Protein AF-A0A1H7X2L5-F1 (afdb_monomer)

Radius of gyration: 27.95 Å; Cα contacts (8 Å, |Δi|>4): 21; chains: 1; bounding box: 57×31×64 Å

Sequence (116 aa):
ENPSLLQDELSLYRYFKTKFSNYIKDVIRHQESLKRKFNQLPYEEISDVGHCLAQASFLDLADYVAYQERLQAVEQQLGKEVKEKLDKVIRGERFEGKKAFLTQIEPFFADFNSNW

Structure (mmCIF, N/CA/C/O backbone):
data_AF-A0A1H7X2L5-F1
#
_entry.id   AF-A0A1H7X2L5-F1
#
loop_
_atom_site.group_PDB
_atom_site.id
_atom_site.type_symbol
_atom_site.label_atom_id
_atom_site.label_alt_id
_atom_site.label_comp_id
_atom_site.label_asym_id
_atom_site.label_entity_id
_atom_site.label_seq_id
_atom_site.pdbx_PDB_ins_code
_atom_site.Cartn_x
_atom_site.Cartn_y
_atom_site.Cartn_z
_atom_site.occupancy
_atom_site.B_iso_or_equiv
_atom_site.auth_seq_id
_atom_site.auth_comp_id
_atom_site.auth_asym_id
_atom_site.auth_atom_id
_atom_site.pdbx_PDB_model_num
ATOM 1 N N . GLU A 1 1 ? 29.162 -15.139 -23.879 1.00 57.19 1 GLU A N 1
ATOM 2 C CA . GLU A 1 1 ? 29.466 -13.698 -23.728 1.00 57.19 1 GLU A CA 1
ATOM 3 C C . GLU A 1 1 ? 30.542 -13.322 -24.739 1.00 57.19 1 GLU A C 1
ATOM 5 O O . GLU A 1 1 ? 31.311 -14.202 -25.100 1.00 57.19 1 GLU A O 1
ATOM 10 N N . ASN A 1 2 ? 30.551 -12.085 -25.253 1.00 62.56 2 ASN A N 1
ATOM 11 C CA . ASN A 1 2 ? 31.495 -11.625 -26.286 1.00 62.56 2 ASN A CA 1
ATOM 12 C C . ASN A 1 2 ? 32.564 -10.709 -25.648 1.00 62.56 2 ASN A C 1
ATOM 14 O O . ASN A 1 2 ? 32.381 -9.490 -25.646 1.00 62.56 2 ASN A O 1
ATOM 18 N N . PRO A 1 3 ? 33.652 -11.266 -25.080 1.00 66.19 3 PRO A N 1
ATOM 19 C CA . PRO A 1 3 ? 34.645 -10.509 -24.307 1.00 66.19 3 PRO A CA 1
ATOM 20 C C . PRO A 1 3 ? 35.434 -9.474 -25.128 1.00 66.19 3 PRO A C 1
ATOM 22 O O . PRO A 1 3 ? 35.973 -8.531 -24.559 1.00 66.19 3 PRO A O 1
ATOM 25 N N . SER A 1 4 ? 35.458 -9.586 -26.459 1.00 67.44 4 SER A N 1
ATOM 26 C CA . SER A 1 4 ? 36.126 -8.630 -27.358 1.00 67.44 4 SER A CA 1
ATOM 27 C C . SER A 1 4 ? 35.401 -7.286 -27.507 1.00 67.44 4 SER A C 1
ATOM 29 O O . SER A 1 4 ? 35.996 -6.320 -27.973 1.00 67.44 4 SER A O 1
ATOM 31 N N . LEU A 1 5 ? 34.133 -7.184 -27.091 1.00 64.38 5 LEU A N 1
ATOM 32 C CA . LEU A 1 5 ? 33.338 -5.954 -27.218 1.00 64.38 5 LEU A CA 1
ATOM 33 C C . LEU A 1 5 ? 33.742 -4.849 -26.233 1.00 64.38 5 LEU A C 1
ATOM 35 O O . LEU A 1 5 ? 33.309 -3.717 -26.400 1.00 64.38 5 LEU A O 1
ATOM 39 N N . LEU A 1 6 ? 34.540 -5.170 -25.212 1.00 66.44 6 LEU A N 1
ATOM 40 C CA . LEU A 1 6 ? 35.003 -4.211 -24.202 1.00 66.44 6 LEU A CA 1
ATOM 41 C C . LEU A 1 6 ? 36.268 -3.449 -24.625 1.00 66.44 6 LEU A C 1
ATOM 43 O O . LEU A 1 6 ? 36.664 -2.513 -23.940 1.00 66.44 6 LEU A O 1
ATOM 47 N N . GLN A 1 7 ? 36.911 -3.857 -25.722 1.00 73.69 7 GLN A N 1
ATOM 48 C CA . GLN A 1 7 ? 38.165 -3.261 -26.196 1.00 73.69 7 GLN A CA 1
ATOM 49 C C . GLN A 1 7 ? 37.958 -2.109 -27.190 1.00 73.69 7 GLN A C 1
ATOM 51 O O . GLN A 1 7 ? 38.862 -1.297 -27.357 1.00 73.69 7 GLN A O 1
ATOM 56 N N . ASP A 1 8 ? 36.790 -2.023 -27.835 1.00 80.75 8 ASP A N 1
ATOM 57 C CA . ASP A 1 8 ? 36.452 -0.974 -28.805 1.00 80.75 8 ASP A CA 1
ATOM 58 C C . ASP A 1 8 ? 35.128 -0.293 -28.429 1.00 80.75 8 ASP A C 1
ATOM 60 O O . ASP A 1 8 ? 34.056 -0.906 -28.473 1.00 80.75 8 ASP A O 1
ATOM 64 N N . GLU A 1 9 ? 35.199 0.995 -28.084 1.00 79.94 9 GLU A N 1
ATOM 65 C CA . GLU A 1 9 ? 34.050 1.799 -27.655 1.00 79.94 9 GLU A CA 1
ATOM 66 C C . GLU A 1 9 ? 32.951 1.885 -28.726 1.00 79.94 9 GLU A C 1
ATOM 68 O O . GLU A 1 9 ? 31.759 1.860 -28.400 1.00 79.94 9 GLU A O 1
ATOM 73 N N . LEU A 1 10 ? 33.314 1.929 -30.014 1.00 84.44 10 LEU A N 1
ATOM 74 C CA . LEU A 1 10 ? 32.335 2.000 -31.104 1.00 84.44 10 LEU A CA 1
ATOM 75 C C . LEU A 1 10 ? 31.555 0.689 -31.243 1.00 84.44 10 LEU A C 1
ATOM 77 O O . LEU A 1 10 ? 30.334 0.701 -31.451 1.00 84.44 10 LEU A O 1
ATOM 81 N N . SER A 1 11 ? 32.239 -0.445 -31.103 1.00 81.38 11 SER A N 1
ATOM 82 C CA . SER A 1 11 ? 31.616 -1.769 -31.085 1.00 81.38 11 SER A CA 1
ATOM 83 C C . SER A 1 11 ? 30.739 -1.969 -29.850 1.00 81.38 11 SER A C 1
ATOM 85 O O . SER A 1 11 ? 29.620 -2.482 -29.978 1.00 81.38 1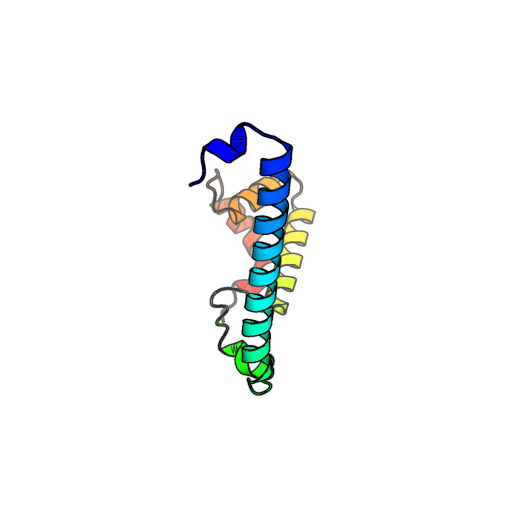1 SER A O 1
ATOM 87 N N . LEU A 1 12 ? 31.176 -1.487 -28.681 1.00 85.81 12 LEU A N 1
ATOM 88 C CA . LEU A 1 12 ? 30.380 -1.503 -27.455 1.00 85.81 12 LEU A CA 1
ATOM 89 C C . LEU A 1 12 ? 29.093 -0.689 -27.611 1.00 85.81 12 LEU A C 1
ATOM 91 O O . LEU A 1 12 ? 28.010 -1.185 -27.299 1.00 85.81 12 LEU A O 1
ATOM 95 N N . TYR A 1 13 ? 29.183 0.527 -28.157 1.00 87.06 13 TYR A N 1
ATOM 96 C CA . TYR A 1 13 ? 28.024 1.391 -28.380 1.00 87.06 13 TYR A CA 1
ATOM 97 C C . TYR A 1 13 ? 27.005 0.750 -29.330 1.00 87.06 13 TYR A C 1
ATOM 99 O O . TYR A 1 13 ? 25.804 0.729 -29.048 1.00 87.06 13 TYR A O 1
ATOM 107 N N . ARG A 1 14 ? 27.466 0.171 -30.447 1.00 86.56 14 ARG A N 1
ATOM 108 C CA . ARG A 1 14 ? 26.595 -0.535 -31.405 1.00 86.56 14 ARG A CA 1
ATOM 109 C C . ARG A 1 14 ? 25.908 -1.737 -30.763 1.00 86.56 14 ARG A C 1
ATOM 111 O O . ARG A 1 14 ? 24.705 -1.941 -30.966 1.00 86.56 14 ARG A O 1
ATOM 118 N N . TYR A 1 15 ? 26.651 -2.509 -29.973 1.00 88.31 15 TYR A N 1
ATOM 119 C CA . TYR A 1 15 ? 26.116 -3.654 -29.248 1.00 88.31 15 TYR A CA 1
ATOM 120 C C . TYR A 1 15 ? 25.080 -3.226 -28.204 1.00 88.31 15 TYR A C 1
ATOM 122 O O . TYR A 1 15 ? 23.965 -3.752 -28.205 1.00 88.31 15 TYR A O 1
ATOM 130 N N . PHE A 1 16 ? 25.403 -2.226 -27.378 1.00 89.50 16 PHE A N 1
ATOM 131 C CA . PHE A 1 16 ? 24.502 -1.662 -26.377 1.00 89.50 16 PHE A CA 1
ATOM 132 C C . PHE A 1 16 ? 23.221 -1.140 -27.019 1.00 89.50 16 PHE A C 1
ATOM 134 O O . PHE A 1 16 ? 22.132 -1.568 -26.641 1.00 89.50 16 PHE A O 1
ATOM 141 N N . LYS A 1 17 ? 23.335 -0.294 -28.050 1.00 93.69 17 LYS A N 1
ATOM 142 C CA . LYS A 1 17 ? 22.184 0.252 -28.780 1.00 93.69 17 LYS A CA 1
ATOM 143 C C . LYS A 1 17 ? 21.261 -0.864 -29.257 1.00 93.69 17 LYS A C 1
ATOM 145 O O . LYS A 1 17 ? 20.047 -0.771 -29.091 1.00 93.69 17 LYS A O 1
ATOM 150 N N . THR A 1 18 ? 21.830 -1.925 -29.824 1.00 94.50 18 THR A N 1
ATOM 151 C CA . THR A 1 18 ? 21.064 -3.053 -30.363 1.00 94.50 18 THR A CA 1
ATOM 152 C C . THR A 1 18 ? 20.389 -3.855 -29.252 1.00 94.50 18 THR A C 1
ATOM 154 O O . THR A 1 18 ? 19.180 -4.078 -29.304 1.00 94.50 18 THR A O 1
ATOM 157 N N . LYS A 1 19 ? 21.140 -4.258 -28.221 1.00 93.44 19 LYS A N 1
ATOM 158 C CA . LYS A 1 19 ? 20.613 -5.038 -27.093 1.00 93.44 19 LYS A CA 1
ATOM 159 C C . LYS A 1 19 ? 19.554 -4.274 -26.310 1.00 93.44 19 LYS A C 1
ATOM 161 O O . LYS A 1 19 ? 18.498 -4.835 -26.039 1.00 93.44 19 LYS A O 1
ATOM 166 N N . PHE A 1 20 ? 19.802 -3.003 -26.013 1.00 94.19 20 PHE A N 1
ATOM 167 C CA . PHE A 1 20 ? 18.862 -2.148 -25.301 1.00 94.19 20 PHE A CA 1
ATOM 168 C C . PHE A 1 20 ? 17.586 -1.916 -26.116 1.00 94.19 20 PHE A C 1
ATOM 170 O O . PHE A 1 20 ? 16.486 -2.110 -25.609 1.00 94.19 20 PHE A O 1
ATOM 177 N N . SER A 1 21 ? 17.712 -1.599 -27.410 1.00 95.50 21 SER A N 1
ATOM 178 C CA . SER A 1 21 ? 16.541 -1.422 -28.282 1.00 95.50 21 SER A CA 1
ATOM 179 C C . SER A 1 21 ? 15.696 -2.693 -28.380 1.00 95.50 21 SER A C 1
ATOM 181 O O . SER A 1 21 ? 14.469 -2.616 -28.409 1.00 95.50 21 SER A O 1
ATOM 183 N N . ASN A 1 22 ? 16.337 -3.863 -28.437 1.00 95.44 22 ASN A N 1
ATOM 184 C CA . ASN A 1 22 ? 15.633 -5.143 -28.459 1.00 95.44 22 ASN A CA 1
ATOM 185 C C . ASN A 1 22 ? 14.946 -5.426 -27.122 1.00 95.44 22 ASN A C 1
ATOM 187 O O . ASN A 1 22 ? 13.767 -5.755 -27.122 1.00 95.44 22 ASN A O 1
ATOM 191 N N . TYR A 1 23 ? 15.636 -5.195 -26.005 1.00 96.44 23 TYR A N 1
ATOM 192 C CA . TYR A 1 23 ? 15.058 -5.321 -24.670 1.00 96.44 23 TYR A CA 1
ATOM 193 C C . TYR A 1 23 ? 13.791 -4.469 -24.511 1.00 96.44 23 TYR A C 1
ATOM 195 O O . TYR A 1 23 ? 12.747 -4.996 -24.143 1.00 96.44 23 TYR A O 1
ATOM 203 N N . ILE A 1 24 ? 13.839 -3.180 -24.869 1.00 97.06 24 ILE A N 1
ATOM 204 C CA . ILE A 1 24 ? 12.668 -2.294 -24.779 1.00 97.06 24 ILE A CA 1
ATOM 205 C C . ILE A 1 24 ? 11.515 -2.805 -25.649 1.00 97.06 24 ILE A C 1
ATOM 207 O O . ILE A 1 24 ? 10.372 -2.850 -25.197 1.00 97.06 24 ILE A O 1
ATOM 211 N N . LYS A 1 25 ? 11.801 -3.238 -26.884 1.00 96.94 25 LYS A N 1
ATOM 212 C CA . LYS A 1 25 ? 10.779 -3.822 -27.766 1.00 96.94 25 LYS A CA 1
ATOM 213 C C . LYS A 1 25 ? 10.147 -5.069 -27.154 1.00 96.94 25 LYS A C 1
ATOM 215 O O . LYS A 1 25 ? 8.937 -5.239 -27.268 1.00 96.94 25 LYS A O 1
ATOM 220 N N . ASP A 1 26 ? 10.935 -5.926 -26.519 1.00 96.94 26 ASP A N 1
ATOM 221 C CA . ASP A 1 26 ? 10.434 -7.155 -25.906 1.00 96.94 26 ASP A CA 1
ATOM 222 C C . ASP A 1 26 ? 9.602 -6.870 -24.653 1.00 96.94 26 ASP A C 1
ATOM 224 O O . ASP A 1 26 ? 8.534 -7.461 -24.494 1.00 96.94 26 ASP A O 1
ATOM 228 N N . VAL A 1 27 ? 10.004 -5.894 -23.833 1.00 97.06 27 VAL A N 1
ATOM 229 C CA . VAL A 1 27 ? 9.200 -5.406 -22.701 1.00 97.06 27 VAL A CA 1
ATOM 230 C C . VAL A 1 27 ? 7.847 -4.880 -23.182 1.00 97.06 27 VAL A C 1
ATOM 232 O O . VAL A 1 27 ? 6.812 -5.288 -22.656 1.00 97.06 27 VAL A O 1
ATOM 235 N N . ILE A 1 28 ? 7.827 -4.041 -24.223 1.00 96.44 28 ILE A N 1
ATOM 236 C CA . ILE A 1 28 ? 6.579 -3.498 -24.781 1.00 96.44 28 ILE A CA 1
ATOM 237 C C . ILE A 1 28 ? 5.709 -4.622 -25.356 1.00 96.44 28 ILE A C 1
ATOM 239 O O . ILE A 1 28 ? 4.509 -4.666 -25.099 1.00 96.44 28 ILE A O 1
ATOM 243 N N . ARG A 1 29 ? 6.291 -5.575 -26.096 1.00 94.62 29 ARG A N 1
ATOM 244 C CA . ARG A 1 29 ? 5.546 -6.738 -26.612 1.00 94.62 29 ARG A CA 1
ATOM 245 C C . ARG A 1 29 ? 4.950 -7.581 -25.491 1.00 94.62 29 ARG A C 1
ATOM 247 O O . ARG A 1 29 ? 3.834 -8.073 -25.644 1.00 94.62 29 ARG A O 1
ATOM 254 N N . HIS A 1 30 ? 5.675 -7.757 -24.389 1.00 96.19 30 HIS A N 1
ATOM 255 C CA . HIS A 1 30 ? 5.186 -8.482 -23.223 1.00 96.19 30 HIS A CA 1
ATOM 256 C C . HIS A 1 30 ? 4.006 -7.753 -22.568 1.00 96.19 30 HIS A C 1
ATOM 258 O O . HIS A 1 30 ? 2.961 -8.366 -22.356 1.00 96.19 30 HIS A O 1
ATOM 264 N N . GLN A 1 31 ? 4.130 -6.444 -22.336 1.00 95.69 31 GLN A N 1
ATOM 265 C CA . GLN A 1 31 ? 3.049 -5.608 -21.803 1.00 95.69 31 GLN A CA 1
ATOM 266 C C . GLN A 1 31 ? 1.811 -5.635 -22.707 1.00 95.69 31 GLN A C 1
ATOM 268 O O . GLN A 1 31 ? 0.704 -5.859 -22.229 1.00 95.69 31 GLN A O 1
ATOM 273 N N . GLU A 1 32 ? 1.989 -5.496 -24.021 1.00 94.00 32 GLU A N 1
ATOM 274 C CA . GLU A 1 32 ? 0.892 -5.572 -24.989 1.00 94.00 32 GLU A CA 1
ATOM 275 C C . GLU A 1 32 ? 0.254 -6.965 -25.039 1.00 94.00 32 GLU A C 1
ATOM 277 O O . GLU A 1 32 ? -0.959 -7.086 -25.189 1.00 94.00 32 GLU A O 1
ATOM 282 N N . SER A 1 33 ? 1.037 -8.034 -24.871 1.00 93.31 33 SER A N 1
ATOM 283 C CA . SER A 1 33 ? 0.504 -9.396 -24.752 1.00 93.31 33 SER A CA 1
ATOM 284 C C . SER A 1 33 ? -0.382 -9.546 -23.513 1.00 93.31 33 SER A C 1
ATOM 286 O O . SER A 1 33 ? -1.486 -10.083 -23.610 1.00 93.31 33 SER A O 1
ATOM 288 N N . LEU A 1 34 ? 0.051 -9.016 -22.364 1.00 92.44 34 LEU A N 1
ATOM 289 C CA . LEU A 1 34 ? -0.763 -8.987 -21.146 1.00 92.44 34 LEU A CA 1
ATOM 290 C C . LEU A 1 34 ? -2.028 -8.148 -21.341 1.00 92.44 34 LEU A C 1
ATOM 292 O O . LEU A 1 34 ? -3.123 -8.616 -21.043 1.00 92.44 34 LEU A O 1
ATOM 296 N N . LYS A 1 35 ? -1.902 -6.954 -21.923 1.00 91.94 35 LYS A N 1
ATOM 297 C CA . LYS A 1 35 ? -3.035 -6.073 -22.220 1.00 91.94 35 LYS A CA 1
ATOM 298 C C . LYS A 1 35 ? -4.055 -6.737 -23.144 1.00 91.94 35 LYS A C 1
ATOM 300 O O . LYS A 1 35 ? -5.247 -6.617 -22.906 1.00 91.94 35 LYS A O 1
ATOM 305 N N . ARG A 1 36 ? -3.620 -7.484 -24.165 1.00 92.12 36 ARG A N 1
ATOM 306 C CA . ARG A 1 36 ? -4.530 -8.251 -25.038 1.00 92.12 36 ARG A CA 1
ATOM 307 C C . ARG A 1 36 ? -5.290 -9.327 -24.280 1.00 92.12 36 ARG A C 1
ATOM 309 O O . ARG A 1 36 ? -6.474 -9.488 -24.542 1.00 92.12 36 ARG A O 1
ATOM 316 N N . LYS A 1 37 ? -4.632 -10.036 -23.357 1.00 90.25 37 LYS A N 1
ATOM 317 C CA . LYS A 1 37 ? -5.314 -11.006 -22.489 1.00 90.25 37 LYS A CA 1
ATOM 318 C C . LYS A 1 37 ? -6.378 -10.311 -21.645 1.00 90.25 37 LYS A C 1
ATOM 320 O O . LYS A 1 37 ? -7.506 -10.774 -21.640 1.00 90.25 37 LYS A O 1
ATOM 325 N N . PHE A 1 38 ? -6.048 -9.174 -21.029 1.00 84.38 38 PHE A N 1
ATOM 326 C CA . PHE A 1 38 ? -7.016 -8.372 -20.275 1.00 84.38 38 PHE A CA 1
ATOM 327 C C . PHE A 1 38 ? -8.174 -7.865 -21.143 1.00 84.38 38 PHE A C 1
ATOM 329 O O . PHE A 1 38 ? -9.319 -7.984 -20.742 1.00 84.38 38 PHE A O 1
ATOM 336 N N . ASN A 1 39 ? -7.905 -7.376 -22.355 1.00 86.56 39 ASN A N 1
ATOM 337 C CA . ASN A 1 39 ? -8.945 -6.896 -23.272 1.00 86.56 39 ASN A CA 1
ATOM 338 C C . ASN A 1 39 ? -9.878 -8.008 -23.787 1.00 86.56 39 ASN A C 1
ATOM 340 O O . ASN A 1 39 ? -10.939 -7.701 -24.322 1.00 86.56 39 ASN A O 1
ATOM 344 N N . GLN A 1 40 ? -9.462 -9.276 -23.710 1.00 87.94 40 GLN A N 1
ATOM 345 C CA . GLN A 1 40 ? -10.306 -10.429 -24.043 1.00 87.94 40 GLN A CA 1
ATOM 346 C C . GLN A 1 40 ? -11.174 -10.877 -22.866 1.00 87.94 40 GLN A C 1
ATOM 348 O O . GLN A 1 40 ? -12.121 -11.633 -23.082 1.00 87.94 40 GLN A O 1
ATOM 353 N N . LEU A 1 41 ? -10.846 -10.455 -21.641 1.00 83.81 41 LEU A N 1
ATOM 354 C CA . LEU A 1 41 ? -11.677 -10.746 -20.484 1.00 83.81 41 LEU A CA 1
ATOM 355 C C . LEU A 1 41 ? -12.980 -9.944 -20.587 1.00 83.81 41 LEU A C 1
ATOM 357 O O . LEU A 1 41 ? -12.965 -8.804 -21.066 1.00 83.81 41 LEU A O 1
ATOM 361 N N . PRO A 1 42 ? -14.112 -10.528 -20.165 1.00 82.56 42 PRO A N 1
ATOM 362 C CA . PRO A 1 42 ? -15.334 -9.763 -20.007 1.00 82.56 42 PRO A CA 1
ATOM 363 C C . PRO A 1 42 ? -15.101 -8.635 -19.001 1.00 82.56 42 PRO A C 1
ATOM 365 O O . PRO A 1 42 ? -14.262 -8.735 -18.106 1.00 82.56 42 PRO A O 1
ATOM 368 N N . TYR A 1 43 ? -15.848 -7.549 -19.166 1.00 81.12 43 TYR A N 1
ATOM 369 C CA . TYR A 1 43 ? -15.875 -6.507 -18.157 1.00 81.12 43 TYR A CA 1
ATOM 370 C C . TYR A 1 43 ? -16.469 -7.081 -16.866 1.00 81.12 43 TYR A C 1
ATOM 372 O O . TYR A 1 43 ? -17.593 -7.582 -16.874 1.00 81.12 43 TYR A O 1
ATOM 380 N N . GLU A 1 44 ? -15.698 -7.014 -15.787 1.00 78.88 44 GLU A N 1
ATOM 381 C CA . GLU A 1 44 ? -16.133 -7.342 -14.434 1.00 78.88 44 GLU A CA 1
ATOM 382 C C . GLU A 1 44 ? -16.148 -6.048 -13.618 1.00 78.88 44 GLU A C 1
ATOM 384 O O . GLU A 1 44 ? -15.163 -5.301 -13.602 1.00 78.88 44 GLU A O 1
ATOM 389 N N . GLU A 1 45 ? -17.273 -5.771 -12.959 1.00 79.38 45 GLU A N 1
ATOM 390 C CA . GLU A 1 45 ? -17.386 -4.635 -12.051 1.00 79.38 45 GLU A CA 1
ATOM 391 C C . GLU A 1 45 ? -16.514 -4.874 -10.820 1.00 79.38 45 GLU A C 1
ATOM 393 O O . GLU A 1 45 ? -16.576 -5.922 -10.176 1.00 79.38 45 GLU A O 1
ATOM 398 N N . ILE A 1 46 ? -15.710 -3.878 -10.452 1.00 74.06 46 ILE A N 1
ATOM 399 C CA . ILE A 1 46 ? -14.795 -3.990 -9.306 1.00 74.06 46 ILE A CA 1
ATOM 400 C C . ILE A 1 46 ? -15.581 -4.222 -8.005 1.00 74.06 46 ILE A C 1
ATOM 402 O O . ILE A 1 46 ? -15.088 -4.908 -7.110 1.00 74.06 46 ILE A O 1
ATOM 406 N N . SER A 1 47 ? -16.815 -3.715 -7.907 1.00 71.50 47 SER A N 1
ATOM 407 C CA . SER A 1 47 ? -17.718 -3.987 -6.781 1.00 71.50 47 SER A CA 1
ATOM 408 C C . SER A 1 47 ? -18.077 -5.466 -6.656 1.00 71.50 47 SER A C 1
ATOM 410 O O . SER A 1 47 ? -18.164 -5.980 -5.541 1.00 71.50 47 SER A O 1
ATOM 412 N N . ASP A 1 48 ? -18.227 -6.162 -7.784 1.00 72.38 48 ASP A N 1
ATOM 413 C CA . ASP A 1 48 ? -18.645 -7.562 -7.822 1.00 72.38 48 ASP A CA 1
ATOM 414 C C . ASP A 1 48 ? -17.516 -8.487 -7.379 1.00 72.38 48 ASP A C 1
ATOM 416 O O . ASP A 1 48 ? -17.784 -9.519 -6.780 1.00 72.38 48 ASP A O 1
ATOM 420 N N . VAL A 1 49 ? -16.253 -8.105 -7.592 1.00 71.00 49 VAL A N 1
ATOM 421 C CA . VAL A 1 49 ? -15.066 -8.864 -7.145 1.00 71.00 49 VAL A CA 1
ATOM 422 C C . VAL A 1 49 ? -14.457 -8.320 -5.849 1.00 71.00 49 VAL A C 1
ATOM 424 O O . VAL A 1 49 ? -13.563 -8.942 -5.274 1.00 71.00 49 VAL A O 1
ATOM 427 N N . GLY A 1 50 ? -14.946 -7.183 -5.347 1.00 67.62 50 GLY A N 1
ATOM 428 C CA . GLY A 1 50 ? -14.427 -6.521 -4.148 1.00 67.62 50 GLY A CA 1
ATOM 429 C C . GLY A 1 50 ? -14.501 -7.391 -2.893 1.00 67.62 50 GLY A C 1
ATOM 430 O O . GLY A 1 50 ? -13.607 -7.335 -2.059 1.00 67.62 50 GLY A O 1
ATOM 431 N N . HIS A 1 51 ? -15.497 -8.274 -2.797 1.00 68.06 51 HIS A N 1
ATOM 432 C CA . HIS A 1 51 ? -15.619 -9.232 -1.694 1.00 68.06 51 HIS A CA 1
ATOM 433 C C . HIS A 1 51 ? -14.591 -10.382 -1.759 1.00 68.06 51 HIS A C 1
ATOM 435 O O . HIS A 1 51 ? -14.252 -10.964 -0.729 1.00 68.06 51 HIS A O 1
ATOM 441 N N . CYS A 1 52 ? -14.082 -10.714 -2.954 1.00 65.69 52 CYS A N 1
ATOM 442 C CA . CYS A 1 52 ? -13.021 -11.711 -3.149 1.00 65.69 52 CYS A CA 1
ATOM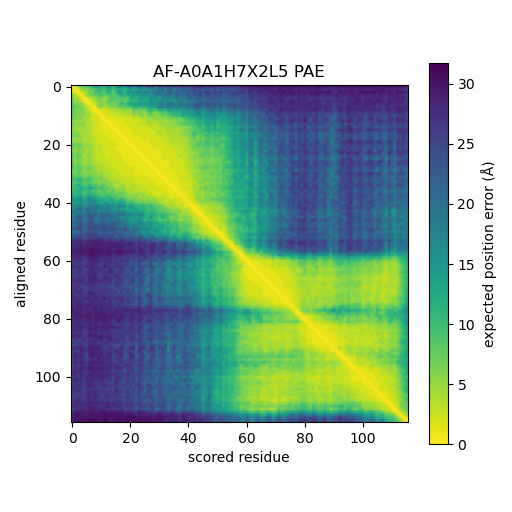 443 C C . CYS A 1 52 ? -11.651 -11.173 -2.727 1.00 65.69 52 CYS A C 1
ATOM 445 O O . CYS A 1 52 ? -10.759 -11.944 -2.361 1.00 65.69 52 CYS A O 1
ATOM 447 N N . LEU A 1 53 ? -11.482 -9.849 -2.758 1.00 63.84 53 LEU A N 1
ATOM 448 C CA . LEU A 1 53 ? -10.388 -9.168 -2.086 1.00 63.84 53 LEU A CA 1
ATOM 449 C C . LEU A 1 53 ? -10.699 -9.188 -0.592 1.00 63.84 53 LEU A C 1
ATOM 451 O O . LEU A 1 53 ? -11.147 -8.201 -0.020 1.00 63.84 53 LEU A O 1
ATOM 455 N N . ALA A 1 54 ? -10.486 -10.337 0.046 1.00 55.47 54 ALA A N 1
ATOM 456 C CA . ALA A 1 54 ? -10.527 -10.436 1.492 1.00 55.47 54 ALA A CA 1
ATOM 457 C C . ALA A 1 54 ? -9.457 -9.495 2.067 1.00 55.47 54 ALA A C 1
ATOM 459 O O . ALA A 1 54 ? -8.304 -9.881 2.269 1.00 55.47 54 ALA A O 1
ATOM 460 N N . GLN A 1 55 ? -9.823 -8.243 2.339 1.00 56.94 55 GLN A N 1
ATOM 461 C CA . GLN A 1 55 ? -9.099 -7.379 3.255 1.00 56.94 55 GLN A CA 1
ATOM 462 C C . GLN A 1 55 ? -9.336 -7.956 4.649 1.00 56.94 55 GLN A C 1
ATOM 464 O O . GLN A 1 55 ? -10.102 -7.442 5.447 1.00 56.94 55 GLN A O 1
ATOM 469 N N . ALA A 1 56 ? -8.676 -9.078 4.939 1.00 54.12 56 ALA A N 1
ATOM 470 C CA . ALA A 1 56 ? -8.816 -9.816 6.189 1.00 54.12 56 ALA A CA 1
ATOM 471 C C . ALA A 1 56 ? -8.371 -9.009 7.430 1.00 54.12 56 ALA A C 1
ATOM 473 O O . ALA A 1 56 ? -8.389 -9.533 8.539 1.00 54.12 56 ALA A O 1
ATOM 474 N N . SER A 1 57 ? -7.936 -7.755 7.263 1.00 55.22 57 SER A N 1
ATOM 475 C CA . SER A 1 57 ? -7.404 -6.931 8.347 1.00 55.22 57 SER A CA 1
ATOM 476 C C . SER A 1 57 ? -7.452 -5.419 8.105 1.00 55.22 57 SER A C 1
ATOM 478 O O . SER A 1 57 ? -6.807 -4.687 8.855 1.00 55.22 57 SER A O 1
ATOM 480 N N . PHE A 1 58 ? -8.108 -4.925 7.051 1.00 55.91 58 PHE A N 1
ATOM 481 C CA . PHE A 1 58 ? -8.210 -3.479 6.846 1.00 55.91 58 PHE A CA 1
ATOM 482 C C . PHE A 1 58 ? -9.591 -3.049 7.322 1.00 55.91 58 PHE A C 1
ATOM 484 O O . PHE A 1 58 ? -10.588 -3.560 6.822 1.00 55.91 58 PHE A O 1
ATOM 491 N N . LEU A 1 59 ? -9.621 -2.180 8.334 1.00 61.44 59 LEU A N 1
ATOM 492 C CA . LEU A 1 59 ? -10.820 -1.453 8.750 1.00 61.44 59 LEU A CA 1
ATOM 493 C C . LEU A 1 59 ? -11.578 -0.965 7.507 1.00 61.44 59 LEU A C 1
ATOM 495 O O . LEU A 1 59 ? -10.937 -0.536 6.541 1.00 61.44 59 LEU A O 1
ATOM 499 N N . ASP A 1 60 ? -12.914 -1.010 7.536 1.00 71.44 60 ASP A N 1
ATOM 500 C CA . ASP A 1 60 ? -13.710 -0.328 6.514 1.00 71.44 60 ASP A CA 1
ATOM 501 C C . ASP A 1 60 ? -13.250 1.137 6.424 1.00 71.44 60 ASP A C 1
ATOM 503 O O . ASP A 1 60 ? -12.749 1.704 7.398 1.00 71.44 60 ASP A O 1
ATOM 507 N N . LEU A 1 61 ? -13.375 1.771 5.258 1.00 76.00 61 LEU A N 1
ATOM 508 C CA . LEU A 1 61 ? -12.895 3.137 5.051 1.00 76.00 61 LEU A CA 1
ATOM 509 C C . LEU A 1 61 ? -13.472 4.096 6.102 1.00 76.00 61 LEU A C 1
ATOM 511 O O . LEU A 1 61 ? -12.756 4.966 6.598 1.00 76.00 61 LEU A O 1
ATOM 515 N N . ALA A 1 62 ? -14.743 3.908 6.465 1.00 77.06 62 ALA A N 1
ATOM 516 C CA . ALA A 1 62 ? -15.399 4.665 7.522 1.00 77.06 62 ALA A CA 1
ATOM 517 C C . ALA A 1 62 ? -14.719 4.455 8.885 1.00 77.06 62 ALA A C 1
ATOM 519 O O . ALA A 1 62 ? -14.373 5.429 9.559 1.00 77.06 62 ALA A O 1
ATOM 520 N N . ASP A 1 63 ? -14.448 3.203 9.252 1.00 79.12 63 ASP A N 1
ATOM 521 C CA . ASP A 1 63 ? -13.795 2.863 10.515 1.00 79.12 63 ASP A CA 1
ATOM 522 C C . ASP A 1 63 ? -12.338 3.355 10.554 1.00 79.12 63 ASP A C 1
ATOM 524 O O . ASP A 1 63 ? -11.859 3.824 11.587 1.00 79.12 63 ASP A O 1
ATOM 528 N N . TYR A 1 64 ? -11.630 3.312 9.421 1.00 81.44 64 TYR A N 1
ATOM 529 C CA . TYR A 1 64 ? -10.272 3.840 9.290 1.00 81.44 64 TYR A CA 1
ATOM 530 C C . TYR A 1 64 ? -10.229 5.360 9.492 1.00 81.44 64 TYR A C 1
ATOM 532 O O . TYR A 1 64 ? -9.347 5.871 10.189 1.00 81.44 64 TYR A O 1
ATOM 540 N N . VAL A 1 65 ? -11.181 6.090 8.902 1.00 84.38 65 VAL A N 1
ATOM 541 C CA . VAL A 1 65 ? -11.297 7.545 9.074 1.00 84.38 65 VAL A CA 1
ATOM 542 C C . VAL A 1 65 ? -11.630 7.884 10.526 1.00 84.38 65 VAL A C 1
ATOM 544 O O . VAL A 1 65 ? -10.937 8.707 11.125 1.00 84.38 65 VAL A O 1
ATOM 547 N N . ALA A 1 66 ? -12.601 7.194 11.128 1.00 85.19 66 ALA A N 1
ATOM 548 C CA . ALA A 1 66 ? -12.940 7.373 12.539 1.00 85.19 66 ALA A CA 1
ATOM 549 C C . ALA A 1 66 ? -11.731 7.099 13.454 1.00 85.19 66 ALA A C 1
ATOM 551 O O . ALA A 1 66 ? -11.462 7.846 14.397 1.00 85.19 66 ALA A O 1
ATOM 552 N N . TYR A 1 67 ? -10.946 6.062 13.151 1.00 83.94 67 TYR A N 1
ATOM 553 C CA . TYR A 1 67 ? -9.737 5.725 13.899 1.00 83.94 67 TYR A CA 1
ATOM 554 C C . TYR A 1 67 ? -8.663 6.824 13.804 1.00 83.94 67 TYR A C 1
ATOM 556 O O . TYR A 1 67 ? -8.071 7.207 14.817 1.00 83.94 67 TYR A O 1
ATOM 564 N N . GLN A 1 68 ? -8.443 7.378 12.608 1.00 85.94 68 GLN A N 1
ATOM 565 C CA . GLN A 1 68 ? -7.532 8.508 12.383 1.00 85.94 68 GLN A CA 1
ATOM 566 C C . GLN A 1 68 ? -7.951 9.758 13.170 1.00 85.94 68 GLN A C 1
ATOM 568 O O . GLN A 1 68 ? -7.107 10.393 13.804 1.00 85.94 68 GLN A O 1
ATOM 573 N N . GLU A 1 69 ? -9.242 10.095 13.182 1.00 86.69 69 GLU A N 1
ATOM 574 C CA . GLU A 1 69 ? -9.763 11.236 13.944 1.00 86.69 69 GLU A CA 1
ATOM 575 C C . GLU A 1 69 ? -9.527 11.073 15.451 1.00 86.69 69 GLU A C 1
ATOM 577 O O . GLU A 1 69 ? -9.089 12.012 16.126 1.00 86.69 69 GLU A O 1
ATOM 582 N N . ARG A 1 70 ? -9.739 9.864 15.992 1.00 85.81 70 ARG A N 1
ATOM 583 C CA . ARG A 1 70 ? -9.456 9.576 17.407 1.00 85.81 70 ARG A CA 1
ATOM 584 C C . ARG A 1 70 ? -7.969 9.680 17.735 1.00 85.81 70 ARG A C 1
ATOM 586 O O . ARG A 1 70 ? -7.626 10.267 18.761 1.00 85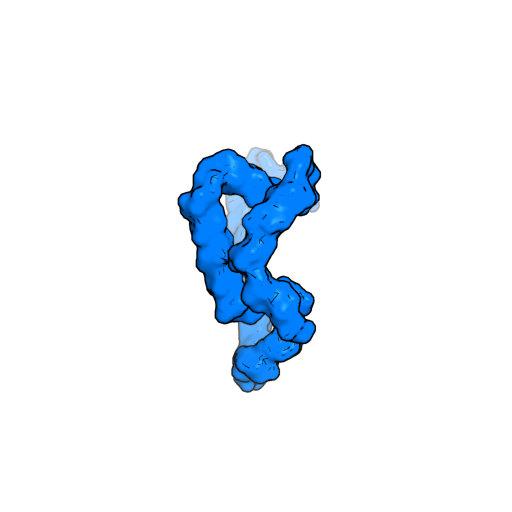.81 70 ARG A O 1
ATOM 593 N N . LEU A 1 71 ? -7.081 9.189 16.867 1.00 85.38 71 LEU A N 1
ATOM 594 C CA . LEU A 1 71 ? -5.633 9.352 17.049 1.00 85.38 71 LEU A CA 1
ATOM 595 C C . LEU A 1 71 ? -5.228 10.829 17.100 1.00 85.38 71 LEU A C 1
ATOM 597 O O . LEU A 1 71 ? -4.468 11.226 17.983 1.00 85.38 71 LEU A O 1
ATOM 601 N N . GLN A 1 72 ? -5.775 11.658 16.210 1.00 85.88 72 GLN A N 1
ATOM 602 C CA . GLN A 1 72 ? -5.503 13.096 16.216 1.00 85.88 72 GLN A CA 1
ATOM 603 C C . GLN A 1 72 ? -5.992 13.773 17.503 1.00 85.88 72 GLN A C 1
ATOM 605 O O . GLN A 1 72 ? -5.286 14.620 18.051 1.00 85.88 72 GLN A O 1
ATOM 610 N N . ALA A 1 73 ? -7.155 13.378 18.030 1.00 84.56 73 ALA A N 1
ATOM 611 C CA . ALA A 1 73 ? -7.663 13.899 19.299 1.00 84.56 73 ALA A CA 1
ATOM 612 C C . ALA A 1 73 ? -6.740 13.556 20.486 1.00 84.56 73 ALA A C 1
ATOM 614 O O . ALA A 1 73 ? -6.477 14.416 21.331 1.00 84.56 73 ALA A O 1
ATOM 615 N N . VAL A 1 74 ? -6.199 12.332 20.521 1.00 82.56 74 VAL A N 1
ATOM 616 C CA . VAL A 1 74 ? -5.221 11.899 21.536 1.00 82.56 74 VAL A CA 1
ATOM 617 C C . VAL A 1 74 ? -3.925 12.709 21.428 1.00 82.56 74 VAL A C 1
ATOM 619 O O . VAL A 1 74 ? -3.414 13.190 22.440 1.00 82.56 74 VAL A O 1
ATOM 622 N N . GLU A 1 75 ? -3.408 12.917 20.213 1.00 82.81 75 GLU A N 1
ATOM 623 C CA . GLU A 1 75 ? -2.204 13.730 19.988 1.00 82.81 75 GLU A CA 1
ATOM 624 C C . GLU A 1 75 ? -2.390 15.190 20.427 1.00 82.81 75 GLU A C 1
ATOM 626 O O . GLU A 1 75 ? -1.485 15.778 21.025 1.00 82.81 75 GLU A O 1
ATOM 631 N N . GLN A 1 76 ? -3.561 15.776 20.156 1.00 80.81 76 GLN A N 1
ATOM 632 C CA . GLN A 1 76 ? -3.864 17.161 20.519 1.00 80.81 76 GLN A CA 1
ATOM 633 C C . GLN A 1 76 ? -4.033 17.353 22.029 1.00 80.81 76 GLN A C 1
ATOM 635 O O . GLN A 1 76 ? -3.558 18.352 22.568 1.00 80.81 76 GLN A O 1
ATOM 640 N N . GLN A 1 77 ? -4.689 16.417 22.723 1.00 75.62 77 GLN A N 1
ATOM 641 C CA . GLN A 1 77 ? -4.966 16.560 24.154 1.00 75.62 77 GLN A CA 1
ATOM 642 C C . GLN A 1 77 ? -3.770 16.235 25.057 1.00 75.62 77 GLN A C 1
ATOM 644 O O . GLN A 1 77 ? -3.668 16.806 26.141 1.00 75.62 77 GLN A O 1
ATOM 649 N N . LEU A 1 78 ? -2.869 15.334 24.647 1.00 71.56 78 LEU A N 1
ATOM 650 C CA . LEU A 1 78 ? -1.818 14.819 25.533 1.00 71.56 78 LEU A CA 1
ATOM 651 C C . LEU A 1 78 ? -0.393 15.314 25.202 1.00 71.56 78 LEU A C 1
ATOM 653 O O . LEU A 1 78 ? 0.545 15.046 25.956 1.00 71.56 78 LEU A O 1
ATOM 657 N N . GLY A 1 79 ? -0.219 16.088 24.126 1.00 78.56 79 GLY A N 1
ATOM 658 C CA . GLY A 1 79 ? 1.034 16.779 23.813 1.00 78.56 79 GLY A CA 1
ATOM 659 C C . GLY A 1 79 ? 2.170 15.884 23.289 1.00 78.56 79 GLY A C 1
ATOM 660 O O . GLY A 1 79 ? 1.997 14.712 22.951 1.00 78.56 79 GLY A O 1
ATOM 661 N N . LYS A 1 80 ? 3.376 16.463 23.186 1.00 76.06 80 LYS A N 1
ATOM 662 C CA . LYS A 1 80 ? 4.510 15.891 22.428 1.00 76.06 80 LYS A CA 1
ATOM 663 C C . LYS A 1 80 ? 5.081 14.593 23.019 1.00 76.06 80 LYS A C 1
ATOM 665 O O . LYS A 1 80 ? 5.416 13.688 22.264 1.00 76.06 80 LYS A O 1
ATOM 670 N N . GLU A 1 81 ? 5.159 14.475 24.345 1.00 75.12 81 GLU A N 1
ATOM 671 C CA . GLU A 1 81 ? 5.683 13.266 25.009 1.00 75.12 81 GLU A CA 1
ATOM 672 C C . GLU A 1 81 ? 4.773 12.045 24.829 1.00 75.12 81 GLU A C 1
ATOM 674 O O . GLU A 1 81 ? 5.234 10.902 24.794 1.00 75.12 81 GLU A O 1
ATOM 679 N N . VAL A 1 82 ? 3.465 12.274 24.708 1.00 76.19 82 VAL A N 1
ATOM 680 C CA . VAL A 1 82 ? 2.498 11.200 24.493 1.00 76.19 82 VAL A CA 1
ATOM 681 C C . VAL A 1 82 ? 2.493 10.733 23.049 1.00 76.19 82 VAL A C 1
ATOM 683 O O . VAL A 1 82 ? 2.361 9.534 22.822 1.00 76.19 82 VAL A O 1
ATOM 686 N N . LYS A 1 83 ? 2.760 11.620 22.088 1.00 81.12 83 LYS A N 1
ATOM 687 C CA . LYS A 1 83 ? 2.952 11.225 20.690 1.00 81.12 83 LYS A CA 1
ATOM 688 C C . LYS A 1 83 ? 4.066 10.188 20.531 1.00 81.12 83 LYS A C 1
ATOM 690 O O . LYS A 1 83 ? 3.867 9.164 19.890 1.00 81.12 83 LYS A O 1
ATOM 695 N N . GLU A 1 84 ? 5.197 10.381 21.207 1.00 83.75 84 GLU A N 1
ATOM 696 C CA . GLU A 1 84 ? 6.301 9.413 21.169 1.00 83.75 84 GLU A CA 1
ATOM 697 C C . GLU A 1 84 ? 5.926 8.060 21.793 1.00 83.75 84 GLU A C 1
ATOM 699 O O . GLU A 1 84 ? 6.355 7.008 21.316 1.00 83.75 84 GLU A O 1
ATOM 704 N N . LYS A 1 85 ? 5.121 8.058 22.864 1.00 84.12 85 LYS A N 1
ATOM 705 C CA . LYS A 1 85 ? 4.611 6.821 23.480 1.00 84.12 85 LYS A CA 1
ATOM 706 C C . LYS A 1 85 ? 3.564 6.140 22.597 1.00 84.12 85 LYS A C 1
ATOM 708 O O . LYS A 1 85 ? 3.581 4.917 22.491 1.00 84.12 85 LYS A O 1
ATOM 713 N N . LEU A 1 86 ? 2.701 6.910 21.939 1.00 83.94 86 LEU A N 1
ATOM 714 C CA . LEU A 1 86 ? 1.695 6.426 20.997 1.00 83.94 86 LEU A CA 1
ATOM 715 C C . LEU A 1 86 ? 2.353 5.785 19.769 1.00 83.94 86 LEU A C 1
ATOM 717 O O . LEU A 1 86 ? 2.023 4.652 19.433 1.00 83.94 86 LEU A O 1
ATOM 721 N N . ASP A 1 87 ? 3.364 6.434 19.188 1.00 84.69 87 ASP A N 1
ATOM 722 C CA . ASP A 1 87 ? 4.164 5.883 18.089 1.00 84.69 87 ASP A CA 1
ATOM 723 C C . ASP A 1 87 ? 4.817 4.550 18.482 1.00 84.69 87 ASP A C 1
ATOM 725 O O . ASP A 1 87 ? 4.789 3.584 17.716 1.00 84.69 87 ASP A O 1
ATOM 729 N N . LYS A 1 88 ? 5.354 4.458 19.707 1.00 86.50 88 LYS A N 1
ATOM 730 C CA . LYS A 1 88 ? 5.891 3.202 20.256 1.00 86.50 88 LYS A CA 1
ATOM 731 C C . LYS A 1 88 ? 4.815 2.123 20.392 1.00 86.50 88 LYS A C 1
ATOM 733 O O . LYS A 1 88 ? 5.097 0.956 20.130 1.00 86.50 88 LYS A O 1
A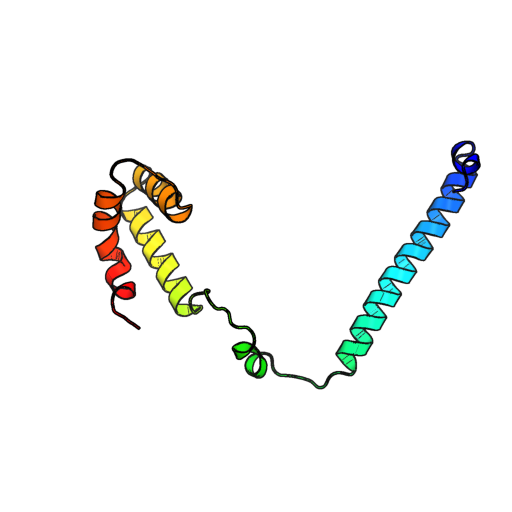TOM 738 N N . VAL A 1 89 ? 3.585 2.477 20.781 1.00 86.50 89 VAL A N 1
ATOM 739 C CA . VAL A 1 89 ? 2.457 1.527 20.824 1.00 86.50 89 VAL A CA 1
ATOM 740 C C . VAL A 1 89 ? 2.109 1.031 19.420 1.00 86.50 89 VAL A C 1
ATOM 742 O O . VAL A 1 89 ? 2.029 -0.183 19.238 1.00 86.50 89 VAL A O 1
ATOM 745 N N . ILE A 1 90 ? 1.960 1.934 18.445 1.00 83.50 90 ILE A N 1
ATOM 746 C CA . ILE A 1 90 ? 1.603 1.607 17.052 1.00 83.50 90 ILE A CA 1
ATOM 747 C C . ILE A 1 90 ? 2.658 0.691 16.413 1.00 83.50 90 ILE A C 1
ATOM 749 O O . ILE A 1 90 ? 2.317 -0.256 15.711 1.00 83.50 90 ILE A O 1
ATOM 753 N N . ARG A 1 91 ? 3.944 0.910 16.713 1.00 85.88 91 ARG A N 1
ATOM 754 C CA . ARG A 1 91 ? 5.059 0.061 16.248 1.00 85.88 91 ARG A CA 1
ATOM 755 C C . ARG A 1 91 ? 5.185 -1.275 16.990 1.00 85.88 91 ARG A C 1
ATOM 757 O O . ARG A 1 91 ? 6.037 -2.086 16.641 1.00 85.88 91 ARG A O 1
ATOM 764 N N . GLY A 1 92 ? 4.375 -1.516 18.024 1.00 83.81 92 GLY A N 1
ATOM 765 C CA . GLY A 1 92 ? 4.438 -2.733 18.838 1.00 83.81 92 GLY A CA 1
ATOM 766 C C . GLY A 1 92 ? 5.607 -2.772 19.832 1.00 83.81 92 GLY A C 1
ATOM 767 O O . GLY A 1 92 ? 5.898 -3.821 20.408 1.00 83.81 92 GLY A O 1
ATOM 768 N N . GLU A 1 93 ? 6.264 -1.641 20.082 1.00 86.38 93 GLU A N 1
ATOM 769 C CA . GLU A 1 93 ? 7.424 -1.544 20.964 1.00 86.38 93 GLU A CA 1
ATOM 770 C C . GLU A 1 93 ? 7.031 -1.641 22.456 1.00 86.38 93 GLU A C 1
ATOM 772 O O . GLU A 1 93 ? 5.865 -1.499 22.869 1.00 86.38 93 GLU A O 1
ATOM 777 N N . ARG A 1 94 ? 8.031 -1.929 23.298 1.00 84.00 94 ARG A N 1
ATOM 778 C CA . ARG A 1 94 ? 7.900 -1.992 24.761 1.00 84.00 94 ARG A CA 1
ATOM 779 C C . ARG A 1 94 ? 8.424 -0.698 25.381 1.00 84.00 94 ARG A C 1
ATOM 781 O O . ARG A 1 94 ? 9.474 -0.207 24.986 1.00 84.00 94 ARG A O 1
ATOM 788 N N . PHE A 1 95 ? 7.718 -0.180 26.381 1.00 87.69 95 PHE A N 1
ATOM 789 C CA . PHE A 1 95 ? 8.163 0.951 27.195 1.00 87.69 95 PHE A CA 1
ATOM 790 C C . PHE A 1 95 ? 7.560 0.868 28.601 1.00 87.69 95 PHE A C 1
ATOM 792 O O . PHE A 1 95 ? 6.546 0.195 28.822 1.00 87.69 95 PHE A O 1
ATOM 799 N N . GLU A 1 96 ? 8.197 1.538 29.558 1.00 84.19 96 GLU A N 1
ATOM 800 C CA . GLU A 1 96 ? 7.740 1.570 30.946 1.00 84.19 96 GLU A CA 1
ATOM 801 C C . GLU A 1 96 ? 6.395 2.290 31.077 1.00 84.19 96 GLU A C 1
ATOM 803 O O . GLU A 1 96 ? 6.156 3.327 30.460 1.00 84.19 96 GLU A O 1
ATOM 808 N N . GLY A 1 97 ? 5.486 1.723 31.870 1.00 84.38 97 GLY A N 1
ATOM 809 C CA . GLY A 1 97 ? 4.152 2.294 32.054 1.00 84.38 97 GLY A CA 1
ATOM 810 C C . GLY A 1 97 ? 3.198 2.091 30.872 1.00 84.38 97 GLY A C 1
ATOM 811 O O . GLY A 1 97 ? 2.128 2.691 30.873 1.00 84.38 97 GLY A O 1
ATOM 812 N N . LYS A 1 98 ? 3.512 1.217 29.900 1.00 84.12 98 LYS A N 1
ATOM 813 C CA . LYS A 1 98 ? 2.627 0.915 28.755 1.00 84.12 98 LYS A CA 1
ATOM 814 C C . LYS A 1 98 ? 1.195 0.578 29.168 1.00 84.12 98 LYS A C 1
ATOM 816 O O . LYS A 1 98 ? 0.267 1.093 28.568 1.00 84.12 98 LYS A O 1
ATOM 821 N N . LYS A 1 99 ? 0.999 -0.239 30.209 1.00 84.75 99 LYS A N 1
ATOM 822 C CA . LYS A 1 99 ? -0.349 -0.588 30.689 1.00 84.75 99 LYS A CA 1
ATOM 823 C C . LYS A 1 99 ? -1.115 0.640 31.195 1.00 84.75 99 LYS A C 1
ATOM 825 O O . LYS A 1 99 ? -2.258 0.826 30.813 1.00 84.75 99 LYS A O 1
ATOM 830 N N . ALA A 1 100 ? -0.468 1.490 31.994 1.00 85.25 100 ALA A N 1
ATOM 831 C CA . ALA A 1 100 ? -1.068 2.732 32.484 1.00 85.25 100 ALA A CA 1
ATOM 832 C C . ALA A 1 100 ? -1.375 3.710 31.339 1.00 85.25 100 ALA A C 1
ATOM 834 O O . ALA A 1 100 ? -2.424 4.342 31.336 1.00 85.25 100 ALA A O 1
ATOM 835 N N . PHE A 1 101 ? -0.491 3.781 30.341 1.00 85.94 101 PHE A N 1
ATOM 836 C CA . PHE A 1 101 ? -0.709 4.573 29.135 1.00 85.94 101 PHE A CA 1
ATOM 837 C C . PHE A 1 101 ? -1.892 4.056 28.307 1.00 85.94 101 PHE A C 1
ATOM 839 O O . PHE A 1 101 ? -2.725 4.845 27.882 1.00 85.94 101 PHE A O 1
ATOM 846 N N . LEU A 1 102 ? -2.012 2.736 28.132 1.00 85.12 102 LEU A N 1
ATOM 847 C CA . LEU A 1 102 ? -3.158 2.126 27.455 1.00 85.12 102 LEU A CA 1
ATOM 848 C C . LEU A 1 102 ? -4.470 2.431 28.188 1.00 85.12 102 LEU A C 1
ATOM 850 O O . LEU A 1 102 ? -5.418 2.859 27.548 1.00 85.12 102 LEU A O 1
ATOM 854 N N . THR A 1 103 ? -4.503 2.318 29.518 1.00 86.19 103 THR A N 1
ATOM 855 C CA . THR A 1 103 ? -5.679 2.697 30.323 1.00 86.19 103 THR A CA 1
ATOM 856 C C . THR A 1 103 ? -6.008 4.192 30.221 1.00 86.19 103 THR A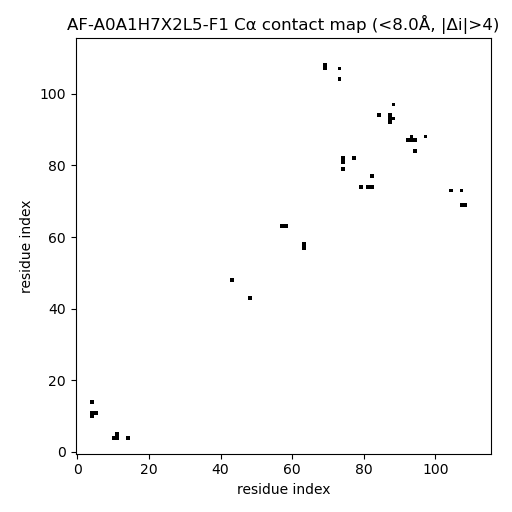 C 1
ATOM 858 O O . THR A 1 103 ? -7.169 4.574 30.309 1.00 86.19 103 THR A O 1
ATOM 861 N N . GLN A 1 104 ? -5.009 5.056 30.012 1.00 83.94 104 GLN A N 1
ATOM 862 C CA . GLN A 1 104 ? -5.227 6.492 29.811 1.00 83.94 104 GLN A CA 1
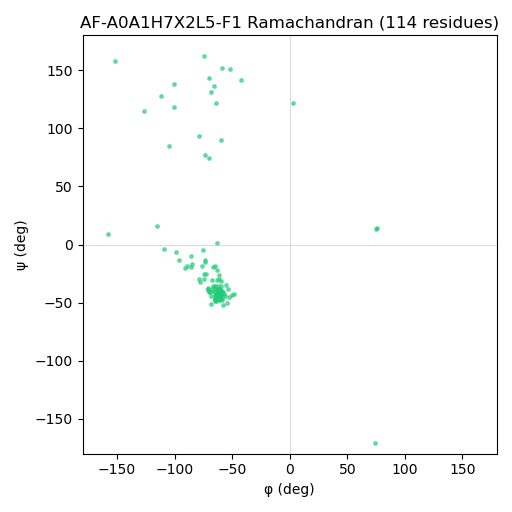ATOM 863 C C . GLN A 1 104 ? -5.874 6.803 28.454 1.00 8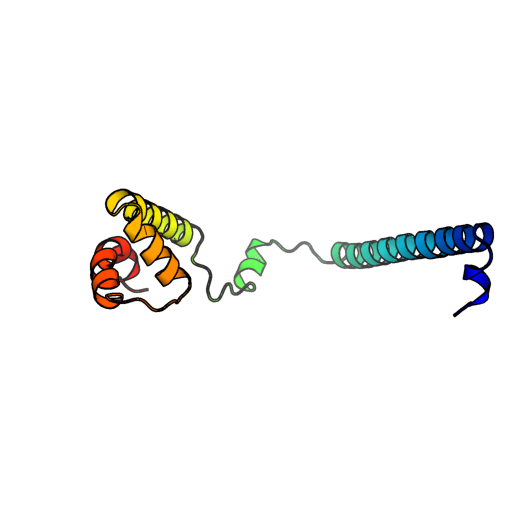3.94 104 GLN A C 1
ATOM 865 O O . GLN A 1 104 ? -6.696 7.714 28.373 1.00 83.94 104 GLN A O 1
ATOM 870 N N . ILE A 1 105 ? -5.498 6.077 27.395 1.00 84.81 105 ILE A N 1
ATOM 871 C CA . ILE A 1 105 ? -6.026 6.299 26.039 1.00 84.81 105 ILE A CA 1
ATOM 872 C C . ILE A 1 105 ? -7.299 5.492 25.749 1.00 84.81 105 ILE A C 1
ATOM 874 O O . ILE A 1 105 ? -8.037 5.840 24.837 1.00 84.81 105 ILE A O 1
ATOM 878 N N . GLU A 1 106 ? -7.583 4.446 26.527 1.00 84.00 106 GLU A N 1
ATOM 879 C CA . GLU A 1 106 ? -8.761 3.578 26.392 1.00 84.00 106 GLU A CA 1
ATOM 880 C C . GLU A 1 106 ? -10.097 4.339 26.250 1.00 84.00 106 GLU A C 1
ATOM 882 O O . GLU A 1 106 ? -10.864 3.993 25.350 1.00 84.00 106 GLU A O 1
ATOM 887 N N . PRO A 1 107 ? -10.373 5.425 27.006 1.00 85.00 107 PRO A N 1
ATOM 888 C CA . PRO A 1 107 ? -11.614 6.188 26.849 1.00 85.00 107 PRO A CA 1
ATOM 889 C C . PRO A 1 107 ? -11.793 6.825 25.463 1.00 85.00 107 PRO A C 1
ATOM 891 O O . PRO A 1 107 ? -12.923 7.043 25.038 1.00 85.00 107 PRO 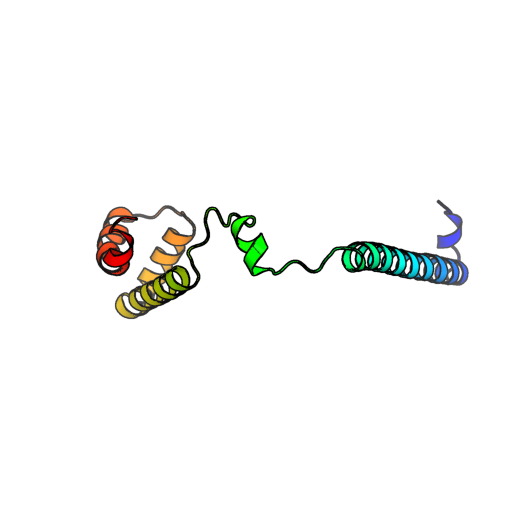A O 1
ATOM 894 N N . PHE A 1 108 ? -10.705 7.111 24.740 1.00 81.94 108 PHE A N 1
ATOM 895 C CA . PHE A 1 108 ? -10.763 7.695 23.393 1.00 81.94 108 PHE A CA 1
ATOM 896 C C . PHE A 1 108 ? -11.149 6.681 22.317 1.00 81.94 108 PHE A C 1
ATOM 898 O O . PHE A 1 108 ? -11.558 7.073 21.225 1.00 81.94 108 PHE A O 1
ATOM 905 N N . PHE A 1 109 ? -11.018 5.391 22.627 1.00 82.38 109 PHE A N 1
ATOM 906 C CA . PHE A 1 109 ? -11.309 4.285 21.722 1.00 82.38 109 PHE A CA 1
ATOM 907 C C . PHE A 1 109 ? -12.482 3.429 22.214 1.00 82.38 109 PHE A C 1
ATOM 909 O O . PHE A 1 109 ? -12.670 2.317 21.728 1.00 82.38 109 PHE A O 1
ATOM 916 N N . ALA A 1 110 ? -13.289 3.934 23.155 1.00 79.56 110 ALA A N 1
ATOM 917 C CA . ALA A 1 110 ? -14.438 3.212 23.699 1.00 79.56 110 ALA A CA 1
ATOM 918 C C . ALA A 1 110 ? -15.418 2.754 22.603 1.00 79.56 110 ALA A C 1
ATOM 920 O O . ALA A 1 110 ? -15.932 1.640 22.678 1.00 79.56 110 ALA A O 1
ATOM 921 N N . ASP A 1 111 ? -15.578 3.562 21.550 1.00 74.62 111 ASP A N 1
ATOM 922 C CA . ASP A 1 111 ? -16.426 3.266 20.387 1.00 74.62 111 ASP A CA 1
ATOM 923 C C . ASP A 1 111 ? -15.955 2.031 19.591 1.00 74.62 111 ASP A C 1
ATOM 925 O O . ASP A 1 111 ? -16.749 1.410 18.891 1.00 74.62 111 ASP A O 1
ATOM 929 N N . PHE A 1 112 ? -14.679 1.645 19.719 1.00 71.69 112 PHE A N 1
ATOM 930 C CA . PHE A 1 112 ? -14.096 0.458 19.079 1.00 71.69 112 PHE A CA 1
ATOM 931 C C . PHE A 1 112 ? -14.073 -0.773 20.002 1.00 71.69 112 PHE A C 1
ATOM 933 O O . PHE A 1 112 ? -13.832 -1.883 19.532 1.00 71.69 112 PHE A O 1
ATOM 940 N N . ASN A 1 113 ? -14.305 -0.595 21.310 1.00 64.38 113 ASN A N 1
ATOM 941 C CA . ASN A 1 113 ? -14.365 -1.680 22.301 1.00 64.38 113 ASN A CA 1
ATOM 942 C C . ASN A 1 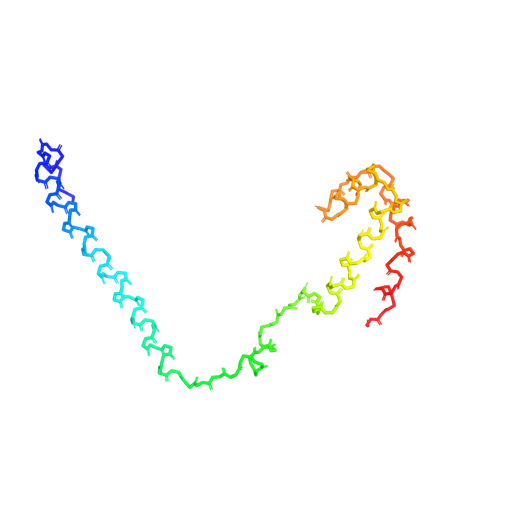113 ? -15.760 -2.320 22.404 1.00 64.38 113 ASN A C 1
ATOM 944 O O . ASN A 1 113 ? -15.897 -3.428 22.924 1.00 64.38 113 ASN A O 1
ATOM 948 N N . SER A 1 114 ? -16.804 -1.637 21.936 1.00 50.62 114 SER A N 1
ATOM 949 C CA . SER A 1 114 ? -18.140 -2.211 21.801 1.00 50.62 114 SER A CA 1
ATOM 950 C C . SER A 1 114 ? -18.203 -3.080 20.546 1.00 50.62 114 SER A C 1
ATOM 952 O O . SER A 1 114 ? -18.445 -2.567 19.462 1.00 50.62 114 SER A O 1
ATOM 954 N N . ASN A 1 115 ? -17.940 -4.375 20.739 1.00 39.47 115 ASN A N 1
ATOM 955 C CA . ASN A 1 115 ? -18.245 -5.519 19.871 1.00 39.47 115 ASN A CA 1
ATOM 956 C C . ASN A 1 115 ? -18.915 -5.212 18.516 1.00 39.47 115 ASN A C 1
ATOM 958 O O . ASN A 1 115 ? -20.073 -4.788 18.470 1.00 39.47 115 ASN A O 1
ATOM 962 N N . TRP A 1 116 ? -18.238 -5.634 17.447 1.00 39.41 116 TRP A N 1
ATOM 963 C CA . TRP A 1 116 ? -18.873 -6.554 16.501 1.00 39.41 116 TRP A CA 1
ATOM 964 C C . TRP A 1 116 ? -18.935 -7.949 17.132 1.00 39.41 116 TRP A C 1
ATOM 966 O O . TRP A 1 116 ? -17.907 -8.362 17.720 1.00 39.41 116 TRP A O 1
#

Mean predicted aligned error: 15.09 Å

Organism: NCBI:txid315405

pLDDT: mean 80.37, std 11.99, range [39.41, 97.06]

Solvent-accessible surface area (backbone atoms only — not comparable to full-atom values): 7038 Å² total; per-residue (Å²): 136,73,80,73,41,79,81,36,72,70,57,32,50,54,49,47,55,51,52,52,55,48,50,53,51,51,53,51,51,50,52,52,52,52,50,51,57,56,71,70,48,77,92,73,59,66,77,79,50,46,73,74,57,68,62,88,79,59,65,55,71,67,56,45,50,53,51,51,54,41,51,52,52,52,42,69,75,57,36,74,74,44,42,58,52,49,53,34,53,77,74,68,56,87,63,90,63,50,68,61,52,50,64,68,51,43,76,73,44,48,84,74,67,61,73,133

Secondary structure (DSSP, 8-state):
--GGGGS-HHHHHHHHHHHHHHHHHHHHHHHHHHHHHHHHSPP--HHHHTTTS--TT---HHHHHHHHHHHHHHHHHHHHHHHHHHHHHHTT---TTHHHHHHHHGGGGHHHHS--

Foldseek 3Di:
DDVVCVVDPVSVVVVCVVVVVVVVVVVVVVVVVVVVVVVPDPDDDCVVCVVVPPPVDDDDPVVVVLVVVLVVVQCVPPDDVLVVVVVCVVVVHDDPCNVVNCVVSCVSCVVVVPDD